Protein AF-A0A965UMH0-F1 (afdb_monomer_lite)

pLDDT: mean 87.9, std 13.78, range [29.81, 97.94]

Structure (mmCIF, N/CA/C/O backbone):
data_AF-A0A965UMH0-F1
#
_entry.id   AF-A0A965UMH0-F1
#
loop_
_atom_site.group_PDB
_atom_site.id
_atom_site.type_symbol
_atom_site.label_atom_id
_atom_site.label_alt_id
_atom_site.label_comp_id
_atom_site.label_asym_id
_atom_site.label_entity_id
_atom_site.label_seq_id
_atom_site.pdbx_PDB_ins_code
_atom_site.Cartn_x
_atom_site.Cartn_y
_atom_site.Cartn_z
_atom_site.occupancy
_atom_site.B_iso_or_equiv
_atom_site.auth_seq_id
_atom_site.auth_comp_id
_atom_site.auth_asym_id
_atom_site.auth_atom_id
_atom_site.pdbx_PDB_model_num
ATOM 1 N N . MET A 1 1 ? -8.402 -22.843 -5.739 1.00 32.34 1 MET A N 1
ATOM 2 C CA . MET A 1 1 ? -8.814 -22.149 -4.501 1.00 32.34 1 MET A CA 1
ATOM 3 C C . MET A 1 1 ? -7.713 -21.173 -4.119 1.00 32.34 1 MET A C 1
ATOM 5 O O . MET A 1 1 ? -6.610 -21.604 -3.812 1.00 32.34 1 MET A O 1
ATOM 9 N N . SER A 1 2 ? -7.965 -19.873 -4.250 1.00 30.41 2 SER A N 1
ATOM 10 C CA . SER A 1 2 ? -6.988 -18.818 -3.958 1.00 30.41 2 SER A CA 1
ATOM 11 C C . SER A 1 2 ? -7.311 -18.266 -2.577 1.00 30.41 2 SER A C 1
ATOM 13 O O . SER A 1 2 ? -8.358 -17.650 -2.406 1.00 30.41 2 SER A O 1
ATOM 15 N N . ALA A 1 3 ? -6.454 -18.511 -1.590 1.00 29.81 3 ALA A N 1
ATOM 16 C CA . ALA A 1 3 ? -6.632 -17.945 -0.261 1.00 29.81 3 ALA A CA 1
ATOM 17 C C . ALA A 1 3 ? -6.317 -16.440 -0.304 1.00 29.81 3 ALA A C 1
ATOM 19 O O . ALA A 1 3 ? -5.162 -16.022 -0.216 1.00 29.81 3 ALA A O 1
ATOM 20 N N . THR A 1 4 ? -7.351 -15.622 -0.484 1.00 32.69 4 THR A N 1
ATOM 21 C CA . THR A 1 4 ? -7.333 -14.220 -0.068 1.00 32.69 4 THR A CA 1
ATOM 22 C C . THR A 1 4 ? -7.334 -14.245 1.452 1.00 32.69 4 THR A C 1
ATOM 24 O O . THR A 1 4 ? -8.313 -14.667 2.057 1.00 32.69 4 THR A O 1
ATOM 27 N N . ALA A 1 5 ? -6.231 -13.862 2.087 1.00 33.00 5 ALA A N 1
ATOM 28 C CA . ALA A 1 5 ? -6.188 -13.788 3.540 1.00 33.00 5 ALA A CA 1
ATOM 29 C C . ALA A 1 5 ? -6.825 -12.466 3.994 1.00 33.00 5 ALA A C 1
ATOM 31 O O . ALA A 1 5 ? -6.152 -11.503 4.371 1.00 33.00 5 ALA A O 1
ATOM 32 N N . THR A 1 6 ? -8.145 -12.398 3.853 1.00 39.41 6 THR A N 1
ATOM 33 C CA . THR A 1 6 ? -8.970 -11.354 4.445 1.00 39.41 6 THR A CA 1
ATOM 34 C C . THR A 1 6 ? -9.103 -11.705 5.922 1.00 39.41 6 THR A C 1
ATOM 36 O O . THR A 1 6 ? -9.657 -12.746 6.258 1.00 39.41 6 THR A O 1
ATOM 39 N N . ILE A 1 7 ? -8.577 -10.870 6.819 1.00 40.31 7 ILE A N 1
ATOM 40 C CA . ILE A 1 7 ? -8.968 -10.946 8.230 1.00 40.31 7 ILE A CA 1
ATOM 41 C C . ILE A 1 7 ? -10.384 -10.365 8.281 1.00 40.31 7 ILE A C 1
ATOM 43 O O . ILE A 1 7 ? -10.569 -9.157 8.427 1.00 40.31 7 ILE A O 1
ATOM 47 N N . GLU A 1 8 ? -11.389 -11.204 8.039 1.00 41.09 8 GLU A N 1
ATOM 48 C CA . GLU A 1 8 ? -12.792 -10.862 8.262 1.00 41.09 8 GLU A CA 1
ATOM 49 C C . GLU A 1 8 ? -13.103 -11.031 9.748 1.00 41.09 8 GLU A C 1
ATOM 51 O O . GLU A 1 8 ? -13.778 -11.964 10.167 1.00 41.09 8 GLU A O 1
ATOM 56 N N . ILE A 1 9 ? -12.619 -10.102 10.574 1.00 51.19 9 ILE A N 1
ATOM 57 C CA . ILE A 1 9 ? -13.303 -9.854 11.842 1.00 51.19 9 ILE A CA 1
ATOM 58 C C . ILE A 1 9 ? -14.624 -9.190 11.443 1.00 51.19 9 ILE A C 1
ATOM 60 O O . ILE A 1 9 ? -14.649 -8.056 10.954 1.00 51.19 9 ILE A O 1
ATOM 64 N N . VAL A 1 10 ? -15.724 -9.933 11.544 1.00 55.47 10 VAL A N 1
ATOM 65 C CA . VAL A 1 10 ? -17.059 -9.421 11.218 1.00 55.47 10 VAL A CA 1
ATOM 66 C C . VAL A 1 10 ? -17.262 -8.105 11.972 1.00 55.47 10 VAL A C 1
ATOM 68 O O . VAL A 1 10 ? -17.126 -8.048 13.191 1.00 55.47 10 VAL A O 1
ATOM 71 N N . GLY A 1 11 ? -17.522 -7.028 11.229 1.00 71.94 11 GLY A N 1
ATOM 72 C CA . GLY A 1 11 ? -17.791 -5.716 11.808 1.00 71.94 11 GLY A CA 1
ATOM 73 C C . GLY A 1 11 ? -16.611 -4.746 11.929 1.00 71.94 11 GLY A C 1
ATOM 74 O O . GLY A 1 11 ? -16.868 -3.638 12.372 1.00 71.94 11 GLY A O 1
ATOM 75 N N . VAL A 1 12 ? -15.368 -5.026 11.482 1.00 82.38 12 VAL A N 1
ATOM 76 C CA . VAL A 1 12 ? -14.266 -4.017 11.582 1.00 82.38 12 VAL A CA 1
ATOM 77 C C . VAL A 1 12 ? -14.653 -2.666 10.967 1.00 82.38 12 VAL A C 1
ATOM 79 O O . VAL A 1 12 ? -14.368 -1.609 11.529 1.00 82.38 12 VAL A O 1
ATOM 82 N N . LYS A 1 13 ? -15.328 -2.684 9.810 1.00 84.94 13 LYS A N 1
ATOM 83 C CA . LYS A 1 13 ? -15.823 -1.459 9.159 1.00 84.94 13 LYS A CA 1
ATOM 84 C C . LYS A 1 13 ? -16.798 -0.709 10.064 1.00 84.94 13 LYS A C 1
ATOM 86 O O . LYS A 1 13 ? -16.675 0.505 10.217 1.00 84.94 13 LYS A O 1
ATOM 91 N N . ASP A 1 14 ? -17.743 -1.437 10.649 1.00 84.44 14 ASP A N 1
ATOM 92 C CA . ASP A 1 14 ? -18.780 -0.886 11.514 1.00 84.44 14 ASP A CA 1
ATOM 93 C C . ASP A 1 14 ? -18.181 -0.369 12.817 1.00 84.44 14 ASP A C 1
ATOM 95 O O . ASP A 1 14 ? -18.502 0.744 13.216 1.00 84.44 14 ASP A O 1
ATOM 99 N N . THR A 1 15 ? -17.222 -1.087 13.402 1.00 85.75 15 THR A N 1
ATOM 100 C CA . THR A 1 15 ? -16.431 -0.651 14.554 1.00 85.75 15 THR A CA 1
ATOM 101 C C . THR A 1 15 ? -15.723 0.670 14.261 1.00 85.75 15 THR A C 1
ATOM 103 O O . THR A 1 15 ? -15.911 1.634 14.995 1.00 85.75 15 THR A O 1
ATOM 106 N N . ILE A 1 16 ? -14.975 0.782 13.157 1.00 87.06 16 ILE A N 1
ATOM 107 C CA . ILE A 1 16 ? -14.259 2.024 12.803 1.00 87.06 16 ILE A CA 1
ATOM 108 C C . ILE A 1 16 ? -15.230 3.185 12.538 1.00 87.06 16 ILE A C 1
ATOM 110 O O . ILE A 1 16 ? -14.925 4.343 12.845 1.00 87.06 16 ILE A O 1
ATOM 114 N N . ASN A 1 17 ? -16.388 2.903 11.939 1.00 86.88 17 ASN A N 1
ATOM 115 C CA . ASN A 1 17 ? -17.420 3.910 11.706 1.00 86.88 17 ASN A CA 1
ATOM 116 C C . ASN A 1 17 ? -18.122 4.319 13.013 1.00 86.88 17 ASN A C 1
ATOM 118 O O . ASN A 1 17 ? -18.441 5.496 13.173 1.00 86.88 17 ASN A O 1
ATOM 122 N N . ALA A 1 18 ? -18.326 3.389 13.948 1.00 85.88 18 ALA A N 1
ATOM 123 C CA . ALA A 1 18 ? -18.879 3.649 15.272 1.00 85.88 18 ALA A CA 1
ATOM 124 C C . ALA A 1 18 ? -17.925 4.493 16.123 1.00 85.88 18 ALA A C 1
ATOM 126 O O . ALA A 1 18 ? -18.381 5.458 16.728 1.00 85.88 18 ALA A O 1
ATOM 127 N N . LEU A 1 19 ? -16.609 4.239 16.070 1.00 87.94 19 LEU A N 1
ATOM 128 C CA . LEU A 1 19 ? -15.609 5.092 16.729 1.00 87.94 19 LEU A CA 1
ATOM 129 C C . LEU A 1 19 ? -15.786 6.557 16.346 1.00 87.94 19 LEU A C 1
ATOM 131 O O . LEU A 1 19 ? -15.839 7.410 17.216 1.00 87.94 19 LEU A O 1
ATOM 135 N N . LYS A 1 20 ? -15.952 6.848 15.050 1.00 88.81 20 LYS A N 1
ATOM 136 C CA . LYS A 1 20 ? -16.155 8.224 14.578 1.00 88.81 20 LYS A CA 1
ATOM 137 C C . LYS A 1 20 ? -17.427 8.867 15.142 1.00 88.81 20 LYS A C 1
ATOM 139 O O . LYS A 1 20 ? -17.457 10.085 15.282 1.00 88.81 20 LYS A O 1
ATOM 144 N N . LYS A 1 21 ? -18.476 8.076 15.395 1.00 88.44 21 LYS A N 1
ATOM 145 C CA . LYS A 1 21 ? -19.732 8.561 15.989 1.00 88.44 21 LYS A CA 1
ATOM 146 C C . LYS A 1 21 ? -19.589 8.842 17.485 1.00 88.44 21 LYS A C 1
ATOM 148 O O . LYS A 1 21 ? -20.251 9.751 17.963 1.00 88.44 21 LYS A O 1
ATOM 153 N N . ILE A 1 22 ? -18.758 8.067 18.183 1.00 89.38 22 ILE A N 1
ATOM 154 C CA . ILE A 1 22 ? -18.444 8.266 19.603 1.00 89.38 22 ILE A CA 1
ATOM 155 C C . ILE A 1 22 ? -17.530 9.487 19.750 1.00 89.38 22 ILE A C 1
ATOM 157 O O . ILE A 1 22 ? -17.913 10.479 20.357 1.00 89.38 22 ILE A O 1
ATOM 161 N N . ASP A 1 23 ? -16.341 9.426 19.146 1.00 88.94 23 ASP A N 1
ATOM 162 C CA . ASP A 1 23 ? -15.364 10.510 19.118 1.00 88.94 23 ASP A CA 1
ATOM 163 C C . ASP A 1 23 ? -14.465 10.388 17.863 1.00 88.94 23 ASP A C 1
ATOM 165 O O . ASP A 1 23 ? -13.765 9.382 17.675 1.00 88.94 23 ASP A O 1
ATOM 169 N N . PRO A 1 24 ? -14.422 11.411 16.986 1.00 91.94 24 PRO A N 1
ATOM 170 C CA . PRO A 1 24 ? -13.511 11.453 15.843 1.00 91.94 24 PRO A CA 1
ATOM 171 C C . PRO A 1 24 ? -12.034 11.220 16.187 1.00 91.94 24 PRO A C 1
ATOM 173 O O . PRO A 1 24 ? -11.288 10.744 15.322 1.00 91.94 24 PRO A O 1
ATOM 176 N N . GLN A 1 25 ? -11.596 11.547 17.404 1.00 92.75 25 GLN A N 1
ATOM 177 C CA . GLN A 1 25 ? -10.228 11.317 17.853 1.00 92.75 25 GLN A CA 1
ATOM 178 C C . GLN A 1 25 ? -9.919 9.822 17.985 1.00 92.75 25 GLN A C 1
ATOM 180 O O . GLN A 1 25 ? -8.893 9.382 17.471 1.00 92.75 25 GLN A O 1
ATOM 185 N N . LEU A 1 26 ? -10.849 9.009 18.497 1.00 90.62 26 LEU A N 1
ATOM 186 C CA . LEU A 1 26 ? -10.673 7.552 18.588 1.00 90.62 26 LEU A CA 1
ATOM 187 C C . LEU A 1 26 ? -10.445 6.908 17.215 1.00 90.62 26 LEU A C 1
ATOM 189 O O . LEU A 1 26 ? -9.640 5.989 17.062 1.00 90.62 26 LEU A O 1
ATOM 193 N N . GLN A 1 27 ? -11.114 7.415 16.174 1.00 91.25 27 GLN A N 1
ATOM 194 C CA . GLN A 1 27 ? -10.865 6.951 14.809 1.00 91.25 27 GLN A CA 1
ATOM 195 C C . GLN A 1 27 ? -9.461 7.339 14.311 1.00 91.25 27 GLN A C 1
ATOM 197 O O . GLN A 1 27 ? -8.844 6.573 13.563 1.00 91.25 27 GLN A O 1
ATOM 202 N N . LYS A 1 28 ? -8.954 8.524 14.669 1.00 92.12 28 LYS A N 1
ATOM 203 C CA . LYS A 1 28 ? -7.587 8.935 14.313 1.00 92.12 28 LYS A CA 1
ATOM 204 C C . LYS A 1 28 ? -6.557 8.074 15.036 1.00 92.12 28 LYS A C 1
ATOM 206 O O . LYS A 1 28 ? -5.622 7.611 14.384 1.00 92.12 28 LYS A O 1
ATOM 211 N N . ASP A 1 29 ? -6.773 7.803 16.317 1.00 93.25 29 ASP A N 1
ATOM 212 C CA . ASP A 1 29 ? -5.883 6.979 17.133 1.00 93.25 29 ASP A CA 1
ATOM 213 C C . ASP A 1 29 ? -5.834 5.546 16.601 1.00 93.25 29 ASP A C 1
ATOM 215 O O . ASP A 1 29 ? -4.747 5.015 16.376 1.00 93.25 29 ASP A O 1
ATOM 219 N N . PHE A 1 30 ? -6.987 4.971 16.239 1.00 92.88 30 PHE A N 1
ATOM 220 C CA . PHE A 1 30 ? -7.052 3.680 15.548 1.00 92.88 30 PHE A CA 1
ATOM 221 C C . PHE A 1 30 ? -6.201 3.667 14.269 1.00 92.88 30 PHE A C 1
ATOM 223 O O . PHE A 1 30 ? -5.428 2.742 14.025 1.00 92.88 30 PHE A O 1
ATOM 230 N N . ARG A 1 31 ? -6.306 4.708 13.429 1.00 93.31 31 ARG A N 1
ATOM 231 C CA . ARG A 1 31 ? -5.522 4.806 12.183 1.00 93.31 31 ARG A CA 1
ATOM 232 C C . ARG A 1 31 ? -4.023 4.927 12.457 1.00 93.31 31 ARG A C 1
ATOM 234 O O . ARG A 1 31 ? -3.227 4.352 11.709 1.00 93.31 31 ARG A O 1
ATOM 241 N N . ALA A 1 32 ? -3.640 5.671 13.491 1.00 94.75 32 ALA A N 1
ATOM 242 C CA . ALA A 1 32 ? -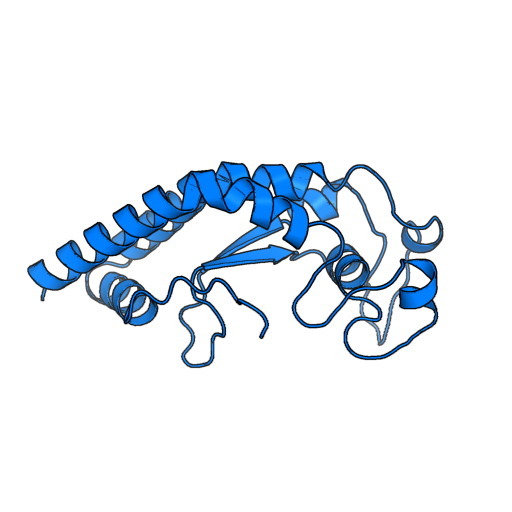2.249 5.834 13.895 1.00 94.75 32 ALA A CA 1
ATOM 243 C C . ALA A 1 32 ? -1.666 4.512 14.414 1.00 94.75 32 ALA A C 1
ATOM 245 O O . ALA A 1 32 ? -0.618 4.083 13.928 1.00 94.75 32 ALA A O 1
ATOM 246 N N . GLN A 1 33 ? -2.382 3.820 15.302 1.00 94.94 33 GLN A N 1
ATOM 247 C CA . GLN A 1 33 ? -1.993 2.508 15.825 1.00 94.94 33 GLN A CA 1
ATOM 248 C C . GLN A 1 33 ? -1.889 1.464 14.710 1.00 94.94 33 GLN A C 1
ATOM 250 O O . GLN A 1 33 ? -0.861 0.801 14.586 1.00 94.94 33 GLN A O 1
ATOM 255 N N . ALA A 1 34 ? -2.880 1.392 13.817 1.00 94.56 34 ALA A N 1
ATOM 256 C CA . ALA A 1 34 ? -2.836 0.493 12.666 1.00 94.56 34 ALA A CA 1
ATOM 257 C C . ALA A 1 34 ? -1.616 0.771 11.770 1.00 94.56 34 ALA A C 1
ATOM 259 O O . ALA A 1 34 ? -0.981 -0.154 11.266 1.00 94.56 34 ALA A O 1
ATOM 260 N N . THR A 1 35 ? -1.252 2.045 11.588 1.00 94.31 35 THR A N 1
ATOM 261 C CA . THR A 1 35 ? -0.057 2.437 10.822 1.00 94.31 35 THR A CA 1
ATOM 262 C C . THR A 1 35 ? 1.227 2.021 11.535 1.00 94.31 35 THR A C 1
ATOM 264 O O . THR A 1 35 ? 2.133 1.493 10.887 1.00 94.31 35 THR A O 1
ATOM 267 N N . ALA A 1 36 ? 1.306 2.204 12.853 1.00 95.25 36 ALA A N 1
ATOM 268 C CA . ALA A 1 36 ? 2.449 1.777 13.654 1.00 95.25 36 ALA A CA 1
ATOM 269 C C . ALA A 1 36 ? 2.644 0.254 13.570 1.00 95.25 36 ALA A C 1
ATOM 271 O O . ALA A 1 36 ? 3.725 -0.202 13.201 1.00 95.25 36 ALA A O 1
ATOM 272 N N . ILE A 1 37 ? 1.577 -0.525 13.772 1.00 95.38 37 ILE A N 1
ATOM 273 C CA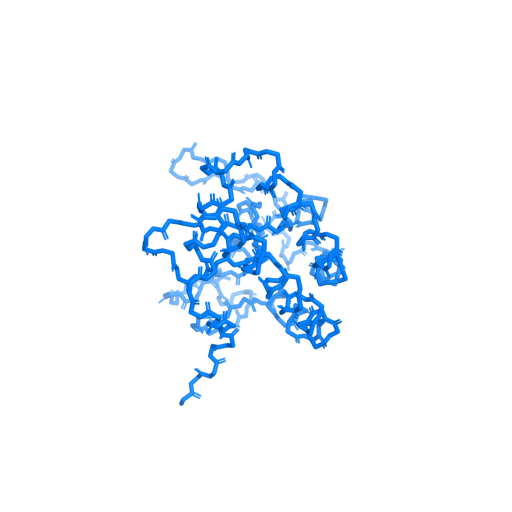 . ILE A 1 37 ? 1.603 -1.992 13.668 1.00 95.38 37 ILE A CA 1
ATOM 274 C C . ILE A 1 37 ? 1.984 -2.438 12.251 1.00 95.38 37 ILE A C 1
ATOM 276 O O . ILE A 1 37 ? 2.774 -3.361 12.082 1.00 95.38 37 ILE A O 1
ATOM 280 N N . ALA A 1 38 ? 1.471 -1.773 11.212 1.00 94.81 38 ALA A N 1
ATOM 281 C CA . ALA A 1 38 ? 1.765 -2.116 9.820 1.00 94.81 38 ALA A CA 1
ATOM 282 C C . ALA A 1 38 ? 3.147 -1.639 9.337 1.00 94.81 38 ALA A C 1
ATOM 284 O O . ALA A 1 38 ? 3.555 -1.995 8.228 1.00 94.81 38 ALA A O 1
ATOM 285 N N . THR A 1 39 ? 3.881 -0.851 10.130 1.00 94.94 39 THR A N 1
ATOM 286 C CA . THR A 1 39 ? 5.163 -0.248 9.729 1.00 94.94 39 THR A CA 1
ATOM 287 C C . THR A 1 39 ? 6.185 -1.271 9.216 1.00 94.94 39 THR A C 1
ATOM 289 O O . THR A 1 39 ? 6.763 -1.011 8.158 1.00 94.94 39 THR A O 1
ATOM 292 N N . PRO A 1 40 ? 6.377 -2.454 9.838 1.00 95.12 40 PRO A N 1
ATOM 293 C CA . PRO A 1 40 ? 7.285 -3.471 9.308 1.00 95.12 40 PRO A CA 1
ATOM 294 C C . PRO A 1 40 ? 6.918 -3.922 7.887 1.00 95.12 40 PRO A C 1
ATOM 296 O O . PRO A 1 40 ? 7.787 -4.025 7.024 1.00 95.12 40 PRO A O 1
ATOM 299 N N . ALA A 1 41 ? 5.627 -4.123 7.605 1.00 95.44 41 ALA A N 1
ATOM 300 C CA . ALA A 1 41 ? 5.162 -4.514 6.275 1.00 95.44 41 ALA A CA 1
ATOM 301 C C . ALA A 1 41 ? 5.246 -3.364 5.260 1.00 95.44 41 ALA A C 1
ATOM 303 O O . ALA A 1 41 ? 5.586 -3.596 4.100 1.00 95.44 41 ALA A O 1
ATOM 304 N N . ILE A 1 42 ? 4.985 -2.124 5.688 1.00 95.81 42 ILE A N 1
ATOM 305 C CA . ILE A 1 42 ? 5.170 -0.924 4.860 1.00 95.81 42 ILE A CA 1
ATOM 306 C C . ILE A 1 42 ? 6.643 -0.768 4.475 1.00 95.81 42 ILE A C 1
ATOM 308 O O . ILE A 1 42 ? 6.936 -0.478 3.319 1.00 95.81 42 ILE A O 1
ATOM 312 N N . ASN A 1 43 ? 7.567 -0.963 5.413 1.00 96.12 43 ASN A N 1
ATOM 313 C CA . ASN A 1 43 ? 8.998 -0.848 5.144 1.00 96.12 43 ASN A CA 1
ATOM 314 C C . ASN A 1 43 ? 9.476 -1.970 4.219 1.00 96.12 43 ASN A C 1
ATOM 316 O O . ASN A 1 43 ? 10.051 -1.668 3.180 1.00 96.12 43 ASN A O 1
ATOM 320 N N . ALA A 1 44 ? 9.094 -3.224 4.479 1.00 95.81 44 ALA A N 1
ATOM 321 C CA . ALA A 1 44 ? 9.393 -4.338 3.576 1.00 95.81 44 ALA A CA 1
ATOM 322 C C . ALA A 1 44 ? 8.900 -4.078 2.138 1.00 95.81 44 ALA A C 1
ATOM 324 O O . ALA A 1 44 ? 9.601 -4.354 1.165 1.00 95.81 44 ALA A O 1
ATOM 325 N N . ALA A 1 45 ? 7.707 -3.497 1.992 1.00 95.81 45 ALA A N 1
ATOM 326 C CA . 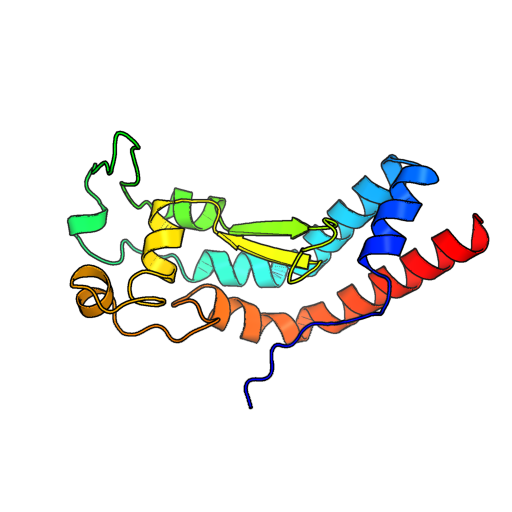ALA A 1 45 ? 7.160 -3.074 0.706 1.00 95.81 45 ALA A CA 1
ATOM 327 C C . ALA A 1 45 ? 7.917 -1.906 0.054 1.00 95.81 45 ALA A C 1
ATOM 329 O O . ALA A 1 45 ? 7.948 -1.806 -1.169 1.00 95.81 45 ALA A O 1
ATOM 330 N N . LYS A 1 46 ? 8.510 -0.999 0.832 1.00 97.19 46 LYS A N 1
ATOM 331 C CA . LYS A 1 46 ? 9.353 0.082 0.300 1.00 97.19 46 LYS A CA 1
ATOM 332 C C . LYS A 1 46 ? 10.710 -0.442 -0.150 1.00 97.19 46 LYS A C 1
ATOM 334 O O . LYS A 1 46 ? 11.227 0.006 -1.171 1.00 97.19 46 LYS A O 1
ATOM 339 N N . ASP A 1 47 ? 11.276 -1.377 0.596 1.00 96.88 47 ASP A N 1
ATOM 340 C CA . ASP A 1 47 ? 12.648 -1.841 0.397 1.00 96.88 47 ASP A CA 1
ATOM 341 C C . ASP A 1 47 ? 12.822 -2.639 -0.898 1.00 96.88 47 ASP A C 1
ATOM 343 O O . ASP A 1 47 ? 13.899 -2.617 -1.490 1.00 96.88 47 ASP A O 1
ATOM 347 N N . VAL A 1 48 ? 11.747 -3.246 -1.413 1.00 96.38 48 VAL A N 1
ATOM 348 C CA . VAL A 1 48 ? 11.767 -3.914 -2.726 1.00 96.38 48 VAL A CA 1
ATOM 349 C C . VAL A 1 48 ? 11.899 -2.954 -3.911 1.00 96.38 48 VAL A C 1
ATOM 351 O O . VAL A 1 48 ? 12.258 -3.387 -5.004 1.00 96.38 48 VAL A O 1
ATOM 354 N N . TYR A 1 49 ? 11.642 -1.656 -3.730 1.00 96.75 49 TYR A N 1
ATOM 355 C CA . TYR A 1 49 ? 11.865 -0.661 -4.776 1.00 96.75 49 TYR A CA 1
ATOM 356 C C . TYR A 1 49 ? 13.281 -0.101 -4.666 1.00 96.75 49 TYR A C 1
ATOM 358 O O . TYR A 1 49 ? 13.530 0.851 -3.929 1.00 96.75 49 TYR A O 1
ATOM 366 N N . ASN A 1 50 ? 14.218 -0.677 -5.411 1.00 96.31 50 ASN A N 1
ATOM 367 C CA . ASN A 1 50 ? 15.629 -0.278 -5.399 1.00 96.31 50 ASN A CA 1
ATOM 368 C C . ASN A 1 50 ? 16.112 0.333 -6.724 1.00 96.31 50 ASN A C 1
ATOM 370 O O . ASN A 1 50 ? 17.094 1.067 -6.726 1.00 96.31 50 ASN A O 1
ATOM 374 N N . GLN A 1 51 ? 15.410 0.085 -7.830 1.00 94.88 51 GLN A N 1
ATOM 375 C CA . GLN A 1 51 ? 15.806 0.544 -9.159 1.00 94.88 51 GLN A CA 1
ATOM 376 C C . GLN A 1 51 ? 14.603 0.831 -10.060 1.00 94.88 51 GLN A C 1
ATOM 378 O O . GLN A 1 51 ? 13.463 0.482 -9.746 1.00 94.88 51 GLN A O 1
ATOM 383 N N . VAL A 1 52 ? 14.866 1.473 -11.198 1.00 95.00 52 VAL A N 1
ATOM 384 C CA . VAL A 1 52 ? 13.871 1.644 -12.261 1.00 95.00 52 VAL A CA 1
ATOM 385 C C . VAL A 1 52 ? 13.712 0.305 -13.007 1.00 95.00 52 VAL A C 1
ATOM 387 O O . VAL A 1 52 ? 14.721 -0.225 -13.464 1.00 95.00 52 VAL A O 1
ATOM 390 N N . PRO A 1 53 ? 12.490 -0.249 -13.162 1.00 93.50 53 PRO A N 1
ATOM 391 C CA . PRO A 1 53 ? 12.310 -1.596 -13.719 1.00 93.50 53 PRO A CA 1
ATOM 392 C C . PRO A 1 53 ? 12.705 -1.747 -15.193 1.00 93.50 53 PRO A C 1
ATOM 394 O O . PRO A 1 53 ? 13.259 -2.768 -15.580 1.00 93.50 53 PRO A O 1
ATOM 397 N N . LEU A 1 54 ? 12.405 -0.742 -16.018 1.00 94.00 54 LEU A N 1
ATOM 398 C CA . LEU A 1 54 ? 12.783 -0.677 -17.432 1.00 94.00 54 LEU A CA 1
ATOM 399 C C . LEU A 1 54 ? 13.314 0.722 -17.728 1.00 94.00 54 LEU A C 1
ATOM 401 O O . LEU A 1 54 ? 12.724 1.701 -17.267 1.00 94.00 54 LEU A O 1
ATOM 405 N N . SER A 1 55 ? 14.356 0.837 -18.552 1.00 93.19 55 SER A N 1
ATOM 406 C CA . SER A 1 55 ? 14.947 2.133 -18.932 1.00 93.19 55 SER A CA 1
ATOM 407 C C . SER A 1 55 ? 13.898 3.124 -19.458 1.00 93.19 55 SER A C 1
ATOM 409 O O . SER A 1 55 ? 13.871 4.281 -19.045 1.00 93.19 55 SER A O 1
ATOM 411 N N . GLY A 1 56 ? 12.946 2.646 -20.268 1.00 92.75 56 GLY A N 1
ATOM 412 C CA . GLY A 1 56 ? 11.832 3.438 -20.802 1.00 92.75 56 GLY A CA 1
ATOM 413 C C . GLY A 1 56 ? 10.927 4.087 -19.739 1.00 92.75 56 GLY A C 1
ATOM 414 O O . GLY A 1 56 ? 10.309 5.119 -19.992 1.00 92.75 56 GLY A O 1
ATOM 415 N N . MET A 1 57 ? 10.859 3.526 -18.529 1.00 94.94 57 MET A N 1
ATOM 416 C CA . MET A 1 57 ? 10.031 4.049 -17.435 1.00 94.94 57 MET A CA 1
ATOM 417 C C . MET A 1 57 ? 10.667 5.252 -16.731 1.00 94.94 57 MET A C 1
ATOM 419 O O . MET A 1 57 ? 9.974 5.950 -15.993 1.00 94.94 57 MET A O 1
ATOM 423 N N . ALA A 1 58 ? 11.950 5.534 -16.962 1.00 94.94 58 ALA A N 1
ATOM 424 C CA . ALA A 1 58 ? 12.602 6.735 -16.444 1.00 94.94 58 ALA A CA 1
ATOM 425 C C . ALA A 1 58 ? 12.166 8.014 -17.185 1.00 94.94 58 ALA A C 1
ATOM 427 O O . ALA A 1 58 ? 12.382 9.118 -16.686 1.00 94.94 58 ALA A O 1
ATOM 428 N N . TYR A 1 59 ? 11.542 7.885 -18.360 1.00 94.81 59 TYR A N 1
ATOM 429 C CA . TYR A 1 59 ? 11.159 9.021 -19.193 1.00 94.81 59 TYR A CA 1
ATOM 430 C C . TYR A 1 59 ? 9.747 9.524 -18.896 1.00 94.81 59 TYR A C 1
ATOM 432 O O . TYR A 1 59 ? 8.862 8.801 -18.434 1.00 94.81 59 TYR A O 1
ATOM 440 N N . LYS A 1 60 ? 9.528 10.807 -19.191 1.00 94.25 60 LYS A N 1
ATOM 441 C CA . LYS A 1 60 ? 8.224 11.457 -19.080 1.00 94.25 60 LYS A CA 1
ATOM 442 C C . LYS A 1 60 ? 7.326 10.979 -20.214 1.00 94.25 60 LYS A C 1
ATOM 444 O O . LYS A 1 60 ? 7.523 11.370 -21.357 1.00 94.25 60 LYS A O 1
ATOM 449 N N . TRP A 1 61 ? 6.298 10.211 -19.881 1.00 89.12 61 TRP A N 1
ATOM 450 C CA . TRP A 1 61 ? 5.207 9.941 -20.807 1.00 89.12 61 TRP A CA 1
ATOM 451 C C . TRP A 1 61 ? 3.847 10.124 -20.142 1.00 89.12 61 TRP A C 1
ATOM 453 O O . TRP A 1 61 ? 3.650 9.888 -18.941 1.00 89.12 61 TRP A O 1
ATOM 463 N N . SER A 1 62 ? 2.913 10.599 -20.955 1.00 91.25 62 SER A N 1
ATOM 464 C CA . SER A 1 62 ? 1.530 10.847 -20.594 1.00 91.25 62 SER A CA 1
ATOM 465 C C . SER A 1 62 ? 0.623 9.868 -21.332 1.00 91.25 62 SER A C 1
ATOM 467 O O . SER A 1 62 ? 0.981 9.285 -22.354 1.00 91.25 62 SER A O 1
ATOM 469 N N . SER A 1 63 ? -0.567 9.648 -20.793 1.00 86.62 63 SER A N 1
ATOM 470 C CA . SER A 1 63 ? -1.619 8.907 -21.479 1.00 86.62 63 SER A CA 1
ATOM 471 C C . SER A 1 63 ? -2.937 9.611 -21.232 1.00 86.62 63 SER A C 1
ATOM 473 O O . SER A 1 63 ? -3.246 9.959 -20.090 1.00 86.62 63 SER A O 1
ATOM 475 N N . ARG A 1 64 ? -3.704 9.839 -22.305 1.00 88.69 64 ARG A N 1
ATOM 476 C CA . ARG A 1 64 ? -5.004 10.531 -22.255 1.00 88.69 64 ARG A CA 1
ATOM 477 C C . ARG A 1 64 ? -4.924 11.868 -21.496 1.00 88.69 64 ARG A C 1
ATOM 479 O O . ARG A 1 64 ? -5.734 12.136 -20.618 1.00 88.69 64 ARG A O 1
ATOM 486 N N . GLY A 1 65 ? -3.879 12.656 -21.766 1.00 88.62 65 GLY A N 1
ATOM 487 C CA . GLY A 1 65 ? -3.647 13.961 -21.130 1.00 88.62 65 GLY A CA 1
ATOM 488 C C . GLY A 1 65 ? -3.135 13.920 -19.683 1.00 88.62 65 GLY A C 1
ATOM 489 O O . GLY A 1 65 ? -2.768 14.959 -19.144 1.00 88.62 65 GLY A O 1
ATOM 490 N N . ARG A 1 66 ? -3.045 12.744 -19.043 1.00 90.38 66 ARG A N 1
ATOM 491 C CA . ARG A 1 66 ? -2.500 12.604 -17.686 1.00 90.38 66 ARG A CA 1
ATOM 492 C C . ARG A 1 66 ? -1.036 12.193 -17.730 1.00 90.38 66 ARG A C 1
ATOM 494 O O . ARG A 1 66 ? -0.696 11.176 -18.334 1.00 90.38 66 ARG A O 1
ATOM 501 N N . GLN A 1 67 ? -0.178 12.933 -17.034 1.00 91.62 67 GLN A N 1
ATOM 502 C CA . GLN A 1 67 ? 1.203 12.516 -16.806 1.00 91.62 67 GLN A CA 1
ATOM 503 C C . GLN A 1 67 ? 1.221 11.289 -15.881 1.00 91.62 67 GLN A C 1
ATOM 505 O O . GLN A 1 67 ? 0.746 11.363 -14.747 1.00 91.62 67 GLN A O 1
ATOM 510 N N . LEU A 1 68 ? 1.732 10.156 -16.370 1.00 92.56 68 LEU A N 1
ATOM 511 C CA . LEU A 1 68 ? 1.771 8.895 -15.613 1.00 92.56 68 LEU A CA 1
ATOM 512 C C . LEU A 1 68 ? 3.169 8.568 -15.095 1.00 92.56 68 LEU A C 1
ATOM 514 O O . LEU A 1 68 ? 3.299 8.028 -14.005 1.00 92.56 68 LEU A O 1
ATOM 518 N N . PHE A 1 69 ? 4.189 8.911 -15.877 1.00 94.75 69 PHE A N 1
ATOM 519 C CA . PHE A 1 69 ? 5.606 8.649 -15.627 1.00 94.75 69 PHE A CA 1
ATOM 520 C C . PHE A 1 69 ? 6.364 9.982 -15.525 1.00 94.75 69 PHE A C 1
ATOM 522 O O . PHE A 1 69 ? 5.800 11.016 -15.876 1.00 94.75 69 PHE A O 1
ATOM 529 N N . PRO A 1 70 ? 7.603 10.059 -15.024 1.00 95.62 70 PRO A N 1
ATOM 530 C CA . PRO A 1 70 ? 8.580 8.994 -14.830 1.00 95.62 70 PRO A CA 1
ATOM 531 C C . PRO A 1 70 ? 8.324 8.157 -13.580 1.00 95.62 70 PRO A C 1
ATOM 533 O O . PRO A 1 70 ? 7.779 8.641 -12.587 1.00 95.62 70 PRO A O 1
ATOM 536 N N . PHE A 1 71 ? 8.794 6.915 -13.619 1.00 96.31 71 PHE A N 1
ATOM 537 C CA . PHE A 1 71 ? 9.010 6.111 -12.429 1.00 96.31 71 PHE A CA 1
ATOM 538 C C . PHE A 1 71 ? 10.266 6.622 -11.722 1.00 96.31 71 PHE A C 1
ATOM 540 O O . PHE A 1 71 ? 11.331 6.714 -12.332 1.00 96.31 71 PHE A O 1
ATOM 547 N N . THR A 1 72 ? 10.171 6.901 -10.424 1.00 96.88 72 THR A N 1
ATOM 548 C CA . THR A 1 72 ? 11.351 7.143 -9.586 1.00 96.88 72 THR A CA 1
ATOM 549 C C . THR A 1 72 ? 11.284 6.277 -8.340 1.00 96.88 72 THR A C 1
ATOM 551 O O . THR A 1 72 ? 10.213 6.085 -7.765 1.00 96.88 72 THR A O 1
ATOM 554 N N . VAL A 1 73 ? 12.436 5.780 -7.886 1.00 97.19 73 VAL A N 1
ATOM 555 C CA . VAL A 1 73 ? 12.520 4.956 -6.668 1.00 97.19 73 VAL A CA 1
ATOM 556 C C . VAL A 1 73 ? 11.967 5.711 -5.454 1.00 97.19 73 VAL A C 1
ATOM 558 O O . VAL A 1 73 ? 11.215 5.153 -4.661 1.00 97.19 73 VAL A O 1
ATOM 561 N N . ALA A 1 74 ? 12.256 7.010 -5.343 1.00 97.62 74 ALA A N 1
ATOM 562 C CA . ALA A 1 74 ? 11.744 7.848 -4.261 1.00 97.62 74 ALA A CA 1
ATOM 563 C C . ALA A 1 74 ? 10.205 7.928 -4.247 1.00 97.62 74 ALA A C 1
ATOM 565 O O . ALA A 1 74 ? 9.588 7.827 -3.181 1.00 97.62 74 ALA A O 1
ATOM 566 N N . LYS A 1 75 ? 9.562 8.059 -5.416 1.00 97.31 75 LYS A N 1
ATOM 567 C CA . LYS A 1 75 ? 8.095 8.057 -5.519 1.00 97.31 75 LYS A CA 1
ATOM 568 C C . LYS A 1 75 ? 7.510 6.671 -5.277 1.00 97.31 75 LYS A C 1
ATOM 570 O O . LYS A 1 75 ? 6.541 6.561 -4.535 1.00 97.31 75 LYS A O 1
ATOM 575 N N . ALA A 1 76 ? 8.153 5.624 -5.788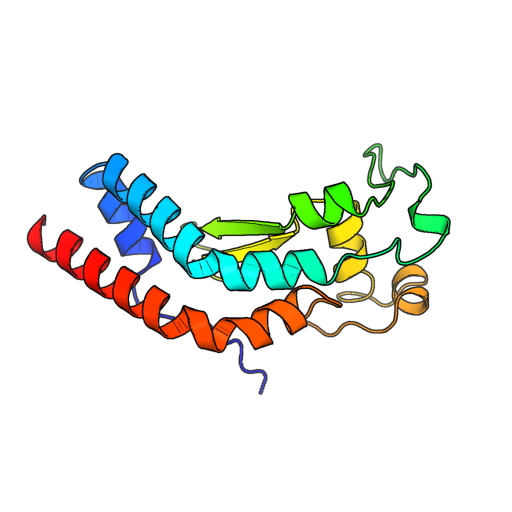 1.00 97.62 76 ALA A N 1
ATOM 576 C CA . ALA A 1 76 ? 7.757 4.242 -5.537 1.00 97.62 76 ALA A CA 1
ATOM 577 C C . ALA A 1 76 ? 7.730 3.924 -4.034 1.00 97.62 76 ALA A C 1
ATOM 579 O O . ALA A 1 76 ? 6.724 3.432 -3.522 1.00 97.62 76 ALA A O 1
ATOM 580 N N . LYS A 1 77 ? 8.793 4.291 -3.304 1.00 97.94 77 LYS A N 1
ATOM 581 C CA . LYS A 1 77 ? 8.877 4.132 -1.844 1.00 97.94 77 LYS A CA 1
ATOM 582 C C . LYS A 1 77 ? 7.863 5.004 -1.106 1.00 97.94 77 LYS A C 1
ATOM 584 O O . LYS A 1 77 ? 7.138 4.527 -0.236 1.00 97.94 77 LYS A O 1
ATOM 589 N N . SER A 1 78 ? 7.795 6.294 -1.424 1.00 97.19 78 SER A N 1
ATOM 590 C CA . SER A 1 78 ? 6.892 7.213 -0.716 1.00 97.19 78 SER A CA 1
ATOM 591 C C . SER A 1 78 ? 5.411 6.961 -1.019 1.00 97.19 78 SER A C 1
ATOM 593 O O . SER A 1 78 ? 4.564 7.317 -0.200 1.00 97.19 78 SER A O 1
ATOM 595 N N . GLY A 1 79 ? 5.091 6.309 -2.137 1.00 96.56 79 GLY A N 1
ATOM 596 C CA . GLY A 1 79 ? 3.737 5.924 -2.514 1.00 96.56 79 GLY A CA 1
ATOM 597 C C . GLY A 1 79 ? 3.194 4.691 -1.783 1.00 96.56 79 GLY A C 1
ATOM 598 O O . GLY A 1 79 ? 1.978 4.500 -1.783 1.00 96.56 79 GLY A O 1
ATOM 599 N N . VAL A 1 80 ? 4.034 3.901 -1.102 1.00 97.06 80 VAL A N 1
ATOM 600 C CA . VAL A 1 80 ? 3.571 2.802 -0.237 1.00 97.06 80 VAL A CA 1
ATOM 601 C C . VAL A 1 80 ? 2.924 3.372 1.022 1.00 97.06 80 VAL A C 1
ATOM 603 O O . VAL A 1 80 ? 3.587 4.017 1.844 1.00 97.06 80 VAL A O 1
ATOM 606 N N . LYS A 1 81 ? 1.624 3.126 1.189 1.00 94.88 81 LYS A N 1
ATOM 607 C CA . LYS A 1 81 ? 0.829 3.663 2.299 1.00 94.88 81 LYS A CA 1
ATOM 608 C C . LYS A 1 81 ? -0.124 2.617 2.860 1.00 94.88 81 LYS A C 1
ATOM 610 O O . LYS A 1 81 ? -0.651 1.790 2.118 1.00 94.88 81 LYS A O 1
ATOM 615 N N . LEU A 1 82 ? -0.397 2.716 4.161 1.00 93.75 82 LEU A N 1
ATOM 616 C CA . LEU A 1 82 ? -1.570 2.079 4.746 1.00 93.75 82 LEU A CA 1
ATOM 617 C C . LEU A 1 82 ? -2.819 2.866 4.340 1.00 93.75 82 LEU A C 1
ATOM 619 O O . LEU A 1 82 ? -2.856 4.096 4.424 1.00 93.75 82 LEU A O 1
ATOM 623 N N . ARG A 1 83 ? -3.857 2.145 3.940 1.00 92.06 83 ARG A N 1
ATOM 624 C CA . ARG A 1 83 ? -5.194 2.660 3.690 1.00 92.06 83 ARG A CA 1
ATOM 625 C C . ARG A 1 83 ? -6.191 1.899 4.541 1.00 92.06 83 ARG A C 1
ATOM 627 O O . ARG A 1 83 ? -6.218 0.674 4.530 1.00 92.06 83 ARG A O 1
ATOM 634 N N . ILE A 1 84 ? -7.058 2.654 5.204 1.00 91.00 84 ILE A N 1
ATOM 635 C CA . ILE A 1 84 ? -8.233 2.122 5.882 1.00 91.00 84 ILE A CA 1
ATOM 636 C C . ILE A 1 84 ? -9.463 2.502 5.058 1.00 91.00 84 ILE A C 1
ATOM 638 O O . ILE A 1 84 ? -9.746 3.687 4.872 1.00 91.00 84 ILE A O 1
ATOM 642 N N . ASP A 1 85 ? -10.158 1.503 4.520 1.00 88.31 85 ASP A N 1
ATOM 643 C CA . ASP A 1 85 ? -11.313 1.668 3.643 1.00 88.31 85 ASP A CA 1
ATOM 644 C C . ASP A 1 85 ? -12.591 1.154 4.313 1.00 88.31 85 ASP A C 1
ATOM 646 O O . ASP A 1 85 ? -12.865 -0.044 4.373 1.00 88.31 85 ASP A O 1
ATOM 650 N N . THR A 1 86 ? -13.388 2.089 4.828 1.00 87.06 86 THR A N 1
ATOM 651 C CA . THR A 1 86 ? -14.658 1.789 5.504 1.00 87.06 86 THR A CA 1
ATOM 652 C C . THR A 1 86 ? -15.879 1.943 4.600 1.00 87.06 86 THR A C 1
ATOM 654 O O . THR A 1 86 ? -17.013 1.954 5.082 1.00 87.06 86 THR A O 1
ATOM 657 N N . ARG A 1 87 ? -15.683 2.061 3.278 1.00 85.06 87 ARG A N 1
ATOM 658 C CA . ARG A 1 87 ? -16.795 2.156 2.322 1.00 85.06 87 ARG A CA 1
ATOM 659 C C . ARG A 1 87 ? -17.570 0.838 2.267 1.00 85.06 87 ARG A C 1
ATOM 661 O O . ARG A 1 87 ? -16.988 -0.244 2.370 1.00 85.06 87 ARG A O 1
ATOM 668 N N . ARG A 1 88 ? -18.883 0.929 2.014 1.00 78.62 88 ARG A N 1
ATOM 669 C CA . ARG A 1 88 ? -19.791 -0.233 1.941 1.00 78.62 88 ARG A CA 1
ATOM 670 C C . ARG A 1 88 ? -19.259 -1.321 0.998 1.00 78.62 88 ARG A C 1
ATOM 672 O O . ARG A 1 88 ? -19.122 -2.467 1.404 1.00 78.62 88 ARG A O 1
ATOM 679 N N . ASN A 1 89 ? -18.823 -0.924 -0.199 1.00 81.12 89 ASN A N 1
ATOM 680 C CA . ASN A 1 89 ? -18.364 -1.835 -1.257 1.00 81.12 89 ASN A CA 1
ATOM 681 C C . ASN A 1 89 ? -16.843 -2.099 -1.230 1.00 81.12 89 ASN A C 1
ATOM 683 O O . ASN A 1 89 ? -16.265 -2.501 -2.238 1.00 81.12 89 ASN A O 1
ATOM 687 N N . ALA A 1 90 ? -16.157 -1.806 -0.120 1.00 78.75 90 ALA A N 1
ATOM 688 C CA . ALA A 1 90 ? -14.720 -2.048 -0.014 1.00 78.75 90 ALA A CA 1
ATOM 689 C C . ALA A 1 90 ? -14.411 -3.554 0.051 1.00 78.75 90 ALA A C 1
ATOM 691 O O . ALA A 1 90 ? -14.976 -4.261 0.885 1.00 78.75 90 ALA A O 1
ATOM 692 N N . VAL A 1 91 ? -13.474 -4.014 -0.785 1.00 72.19 91 VAL A N 1
ATOM 693 C CA . VAL A 1 91 ? -13.014 -5.418 -0.854 1.00 72.19 91 VAL A CA 1
ATOM 694 C C . VAL A 1 91 ? -12.205 -5.825 0.388 1.00 72.19 91 VAL A C 1
ATOM 696 O O . VAL A 1 91 ? -12.192 -6.988 0.763 1.00 72.19 91 VAL A O 1
ATOM 699 N N . GLY A 1 92 ? -11.557 -4.869 1.059 1.00 78.62 92 GLY A N 1
ATOM 700 C CA . GLY A 1 92 ? -10.834 -5.078 2.314 1.00 78.62 92 GLY A CA 1
ATOM 701 C C . GLY A 1 92 ? -10.802 -3.796 3.144 1.00 78.62 92 GLY A C 1
ATOM 702 O O . GLY A 1 92 ? -10.935 -2.706 2.589 1.00 78.62 92 GLY A O 1
ATOM 703 N N . VAL A 1 93 ? -10.662 -3.928 4.468 1.00 84.50 93 VAL A N 1
ATOM 704 C CA . VAL A 1 93 ? -10.734 -2.789 5.406 1.00 84.50 93 VAL A CA 1
ATOM 705 C C . VAL A 1 93 ? -9.376 -2.142 5.625 1.00 84.50 93 VAL A C 1
ATOM 707 O O . VAL A 1 93 ? -9.280 -0.923 5.597 1.00 84.50 93 VAL A O 1
ATOM 710 N N . ILE A 1 94 ? -8.330 -2.942 5.826 1.00 88.50 94 ILE A N 1
ATOM 711 C CA . ILE A 1 94 ? -6.961 -2.475 6.063 1.00 88.50 94 ILE A CA 1
ATOM 712 C C . ILE A 1 94 ? -6.103 -2.977 4.907 1.00 88.50 94 ILE A C 1
ATOM 714 O O . ILE A 1 94 ? 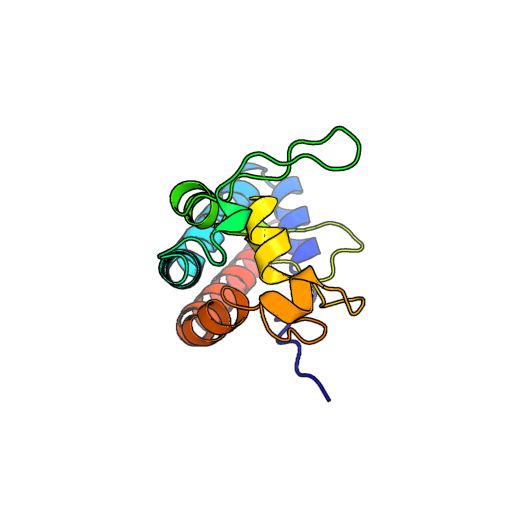-6.012 -4.178 4.660 1.00 88.50 94 ILE A O 1
ATOM 718 N N . LEU A 1 95 ? -5.521 -2.048 4.160 1.00 90.75 95 LEU A N 1
ATOM 719 C CA . LEU A 1 95 ? -4.825 -2.303 2.905 1.00 90.75 95 LEU A CA 1
ATOM 720 C C . LEU A 1 95 ? -3.451 -1.640 2.952 1.00 90.75 95 LEU A C 1
ATOM 722 O O . LEU A 1 95 ? -3.325 -0.514 3.425 1.00 90.75 95 LEU A O 1
ATOM 726 N N . ILE A 1 96 ? -2.438 -2.292 2.393 1.00 92.75 96 ILE A N 1
ATOM 727 C CA . ILE A 1 96 ? -1.206 -1.614 1.983 1.00 92.75 96 ILE A CA 1
ATOM 728 C C . ILE A 1 96 ? -1.319 -1.399 0.477 1.00 92.75 96 ILE A C 1
ATOM 730 O O . ILE A 1 96 ? -1.470 -2.358 -0.279 1.00 92.75 96 ILE A O 1
ATOM 734 N N . GLU A 1 97 ? -1.298 -0.142 0.044 1.00 93.25 97 GLU A N 1
ATOM 735 C CA . GLU A 1 97 ? -1.477 0.227 -1.359 1.00 93.25 97 GLU A CA 1
ATOM 736 C C . GLU A 1 97 ? -0.301 1.045 -1.895 1.00 93.25 97 GLU A C 1
ATOM 738 O O . GLU A 1 97 ? 0.437 1.687 -1.145 1.00 93.25 97 GLU A O 1
ATOM 743 N N . GLN A 1 98 ? -0.167 1.035 -3.220 1.00 96.31 98 GLN A N 1
ATOM 744 C CA . GLN A 1 98 ? 0.748 1.890 -3.963 1.00 96.31 98 GLN A CA 1
ATOM 745 C C . GLN A 1 98 ? -0.030 3.082 -4.536 1.00 96.31 98 GLN A C 1
ATOM 747 O O . GLN A 1 98 ? -0.903 2.906 -5.388 1.00 96.31 98 GLN A O 1
ATOM 752 N N . LYS A 1 99 ? 0.273 4.292 -4.057 1.00 96.12 99 LYS A N 1
ATOM 753 C CA . LYS A 1 99 ? -0.344 5.549 -4.509 1.00 96.12 99 LYS A CA 1
ATOM 754 C C . LYS A 1 99 ? 0.324 6.150 -5.742 1.00 96.12 99 LYS A C 1
ATOM 756 O O . LYS A 1 99 ? -0.329 6.927 -6.437 1.00 96.12 99 LYS A O 1
ATOM 761 N N . ASP A 1 100 ? 1.591 5.835 -6.003 1.00 96.31 100 ASP A N 1
ATOM 762 C CA . ASP A 1 100 ? 2.291 6.370 -7.169 1.00 96.31 100 ASP A CA 1
ATOM 763 C C . ASP A 1 100 ? 1.773 5.711 -8.464 1.00 96.31 100 ASP A C 1
ATOM 765 O O . ASP A 1 100 ? 1.810 4.481 -8.578 1.00 96.31 100 ASP A O 1
ATOM 769 N N . PRO A 1 101 ? 1.288 6.485 -9.457 1.00 95.12 101 PRO A N 1
ATOM 770 C CA . PRO A 1 101 ? 0.737 5.927 -10.689 1.00 95.12 101 PRO A CA 1
ATOM 771 C C . PRO A 1 101 ? 1.738 5.104 -11.505 1.00 95.12 101 PRO A C 1
ATOM 773 O O . PRO A 1 101 ? 1.362 4.048 -12.017 1.00 95.12 101 PRO A O 1
ATOM 776 N N . ALA A 1 102 ? 2.992 5.554 -11.627 1.00 95.81 102 ALA A N 1
ATOM 777 C CA . ALA A 1 102 ? 4.010 4.852 -12.404 1.00 95.81 102 ALA A CA 1
ATOM 778 C C . ALA A 1 102 ? 4.321 3.492 -11.771 1.00 95.81 102 ALA A C 1
ATOM 780 O O . ALA A 1 102 ? 4.362 2.469 -12.461 1.00 95.81 102 ALA A O 1
ATOM 781 N N . THR A 1 103 ? 4.479 3.460 -10.445 1.00 96.88 103 THR A N 1
ATOM 782 C CA . THR A 1 103 ? 4.706 2.218 -9.702 1.00 96.88 103 THR A CA 1
ATOM 783 C C . THR A 1 103 ? 3.472 1.319 -9.686 1.00 96.88 103 THR A C 1
ATOM 785 O O . THR A 1 103 ? 3.606 0.110 -9.842 1.00 96.88 103 THR A O 1
ATOM 788 N N . ALA A 1 104 ? 2.258 1.862 -9.583 1.00 95.56 104 ALA A N 1
ATOM 789 C CA . ALA A 1 104 ? 1.037 1.060 -9.679 1.00 95.56 104 ALA A CA 1
ATOM 790 C C . ALA A 1 104 ? 0.896 0.388 -11.058 1.00 95.56 104 ALA A C 1
ATOM 792 O O . ALA A 1 104 ? 0.497 -0.777 -11.147 1.00 95.56 104 ALA A O 1
ATOM 793 N N . ILE A 1 105 ? 1.266 1.089 -12.137 1.00 94.38 105 ILE A N 1
ATOM 794 C CA . ILE A 1 105 ? 1.317 0.520 -13.491 1.00 94.38 105 ILE A CA 1
ATOM 795 C C . ILE A 1 105 ? 2.385 -0.569 -13.563 1.00 94.38 105 ILE A C 1
ATOM 797 O O . ILE A 1 105 ? 2.086 -1.665 -14.029 1.00 94.38 105 ILE A O 1
ATOM 801 N N . PHE A 1 106 ? 3.591 -0.312 -13.052 1.00 95.31 106 PHE A N 1
ATOM 802 C CA . PHE A 1 106 ? 4.634 -1.334 -12.941 1.00 95.31 106 PHE A CA 1
ATOM 803 C C . PHE A 1 106 ? 4.125 -2.597 -12.232 1.00 95.31 106 PHE A C 1
ATOM 805 O O . PHE A 1 106 ? 4.302 -3.697 -12.738 1.00 95.31 106 PHE A O 1
ATOM 812 N N . GLU A 1 107 ? 3.446 -2.460 -11.096 1.00 95.81 107 GLU A N 1
ATOM 813 C CA . GLU A 1 107 ? 2.993 -3.591 -10.280 1.00 95.81 107 GLU A CA 1
ATOM 814 C C . GLU A 1 107 ? 1.901 -4.435 -10.950 1.00 95.81 107 GLU A C 1
ATOM 816 O O . GLU A 1 107 ? 1.719 -5.600 -10.594 1.00 95.81 107 GLU A O 1
ATOM 821 N N . THR A 1 108 ? 1.154 -3.862 -11.902 1.00 95.25 108 THR A N 1
ATOM 822 C CA . THR A 1 108 ? -0.118 -4.440 -12.373 1.00 95.25 108 THR A CA 1
ATOM 823 C C . THR A 1 108 ? -0.280 -4.526 -13.891 1.00 95.25 108 THR A C 1
ATOM 825 O O . THR A 1 108 ? -1.221 -5.169 -14.358 1.00 95.25 108 THR A O 1
ATOM 828 N N . ALA A 1 109 ? 0.615 -3.937 -14.691 1.00 94.31 109 ALA A N 1
ATOM 829 C CA . ALA A 1 109 ? 0.552 -4.011 -16.152 1.00 94.31 109 ALA A CA 1
ATOM 830 C C . ALA A 1 109 ? 0.505 -5.473 -16.613 1.00 94.31 109 ALA A C 1
ATOM 832 O O . ALA A 1 109 ? 1.302 -6.283 -16.155 1.00 94.31 109 ALA A O 1
ATOM 833 N N . GLY A 1 110 ? -0.431 -5.829 -17.493 1.00 92.44 110 GLY A N 1
ATOM 834 C CA . GLY A 1 110 ? -0.582 -7.216 -17.959 1.00 92.44 110 GLY A CA 1
ATOM 835 C C . GLY A 1 110 ? -1.480 -8.096 -17.085 1.00 92.44 110 GLY A C 1
ATOM 836 O O . GLY A 1 110 ? -1.831 -9.186 -17.513 1.00 92.44 110 GLY A O 1
ATOM 837 N N . ARG A 1 111 ? -1.897 -7.626 -15.898 1.00 93.62 111 ARG A N 1
ATOM 838 C CA . ARG A 1 111 ? -2.685 -8.427 -14.943 1.00 93.62 111 ARG A CA 1
ATOM 839 C C . ARG A 1 111 ? -4.098 -8.752 -15.414 1.00 93.62 111 ARG A C 1
ATOM 841 O O . ARG A 1 111 ? -4.586 -9.843 -15.161 1.00 93.62 111 ARG A O 1
ATOM 848 N N . ALA A 1 112 ? -4.777 -7.772 -16.010 1.00 91.25 112 ALA A N 1
ATOM 849 C CA . ALA A 1 112 ? -6.148 -7.940 -16.492 1.00 91.25 112 ALA A CA 1
ATOM 850 C C . ALA A 1 112 ? -6.185 -8.432 -17.945 1.00 91.25 112 ALA A C 1
ATOM 852 O O . ALA A 1 112 ? -6.991 -9.285 -18.277 1.00 91.25 112 ALA A O 1
ATOM 853 N N . ASN A 1 113 ? -5.300 -7.895 -18.792 1.00 89.88 113 ASN A N 1
ATOM 854 C CA . ASN A 1 113 ? -5.219 -8.208 -20.217 1.00 89.88 113 ASN A CA 1
ATOM 855 C C . ASN A 1 113 ? -3.752 -8.261 -20.650 1.00 89.88 113 ASN A C 1
ATOM 857 O O . ASN A 1 113 ? -2.971 -7.378 -20.267 1.00 89.88 113 ASN A O 1
ATOM 861 N N . ALA A 1 114 ? -3.398 -9.238 -21.487 1.00 88.75 114 ALA A N 1
ATOM 862 C CA . ALA A 1 114 ? -2.069 -9.338 -22.082 1.00 88.75 114 ALA A CA 1
ATOM 863 C C . ALA A 1 114 ? -1.742 -8.077 -22.899 1.00 88.75 114 ALA A C 1
ATOM 865 O O . ALA A 1 114 ? -2.579 -7.554 -23.633 1.00 88.75 114 ALA A O 1
ATOM 866 N N . ASN A 1 115 ? -0.526 -7.552 -22.749 1.00 90.69 115 ASN A N 1
ATOM 867 C CA . ASN A 1 115 ? -0.063 -6.378 -23.486 1.00 90.69 115 ASN A CA 1
ATOM 868 C C . ASN A 1 115 ? 1.469 -6.328 -23.526 1.00 90.69 115 ASN A C 1
ATOM 870 O O . ASN A 1 115 ? 2.142 -6.947 -22.701 1.00 90.69 115 ASN A O 1
ATOM 874 N N . LYS A 1 116 ? 2.019 -5.546 -24.464 1.00 91.69 116 LYS A N 1
ATOM 875 C CA . LYS A 1 116 ? 3.470 -5.445 -24.685 1.00 91.69 116 LYS A CA 1
ATOM 876 C C . LYS A 1 116 ? 4.233 -5.040 -23.419 1.00 91.69 116 LYS A C 1
ATOM 878 O O . LYS A 1 116 ? 5.247 -5.653 -23.114 1.00 91.69 116 LYS A O 1
ATOM 883 N N . LEU A 1 117 ? 3.731 -4.060 -22.663 1.00 91.00 117 LEU A N 1
ATOM 884 C CA . LEU A 1 117 ? 4.383 -3.599 -21.432 1.00 91.00 117 LEU A CA 1
ATOM 885 C C . LEU A 1 117 ? 4.428 -4.701 -20.363 1.00 91.00 117 LEU A C 1
ATOM 887 O O . LEU A 1 117 ? 5.470 -4.932 -19.762 1.00 91.00 117 LEU A O 1
ATOM 891 N N . GLY A 1 118 ? 3.319 -5.410 -20.154 1.00 92.19 118 GLY A N 1
ATOM 892 C CA . GLY A 1 118 ? 3.242 -6.546 -19.238 1.00 92.19 118 GLY A CA 1
ATOM 893 C C . GLY A 1 118 ? 4.199 -7.671 -19.627 1.00 92.19 118 GLY A C 1
ATOM 894 O O . GLY A 1 118 ? 4.866 -8.211 -18.753 1.00 92.19 118 GLY A O 1
ATOM 895 N N . ASN A 1 119 ? 4.331 -7.962 -20.925 1.00 92.19 119 ASN A N 1
ATOM 896 C CA . ASN A 1 119 ? 5.259 -8.980 -21.427 1.00 92.19 119 ASN A CA 1
ATOM 897 C C . ASN A 1 119 ? 6.724 -8.611 -21.144 1.00 92.19 119 ASN A C 1
ATOM 899 O O . ASN A 1 119 ? 7.501 -9.475 -20.756 1.00 92.19 119 ASN A O 1
ATOM 903 N N . GLN A 1 120 ? 7.087 -7.332 -21.280 1.00 93.38 120 GLN A N 1
ATOM 904 C CA . GLN A 1 120 ? 8.437 -6.839 -20.967 1.00 93.38 120 GLN A CA 1
ATOM 905 C C . GLN A 1 120 ? 8.729 -6.820 -19.458 1.00 93.38 120 GLN A C 1
ATOM 907 O O . GLN A 1 120 ? 9.868 -6.992 -19.042 1.00 93.38 120 GLN A O 1
ATOM 912 N N . LEU A 1 121 ? 7.701 -6.624 -18.628 1.00 93.00 121 LEU A N 1
ATOM 913 C CA . LEU A 1 121 ? 7.809 -6.583 -17.164 1.00 93.00 121 LEU A CA 1
ATOM 914 C C . LEU A 1 121 ? 7.655 -7.956 -16.484 1.00 93.00 121 LEU A C 1
ATOM 916 O O . LEU A 1 121 ? 7.698 -8.034 -15.255 1.00 93.00 121 LEU A O 1
ATOM 920 N N . GLY A 1 122 ? 7.408 -9.022 -17.247 1.00 89.94 122 GLY A N 1
ATOM 921 C CA . GLY A 1 122 ? 7.108 -10.357 -16.726 1.00 89.94 122 GLY A CA 1
ATOM 922 C C . GLY A 1 122 ? 5.661 -10.535 -16.245 1.00 89.94 122 GLY A C 1
ATOM 923 O O . GLY A 1 122 ? 4.927 -9.574 -16.015 1.00 89.94 122 GLY A O 1
ATOM 924 N N . PHE A 1 123 ? 5.227 -11.787 -16.099 1.00 87.25 123 PHE A N 1
ATOM 925 C CA . PHE A 1 123 ? 3.839 -12.136 -15.778 1.00 87.25 123 PHE A CA 1
ATOM 926 C C . PHE A 1 123 ? 3.407 -11.703 -14.364 1.00 87.25 123 PHE A C 1
ATOM 928 O O . PHE A 1 123 ? 4.158 -11.823 -13.397 1.00 87.25 123 PHE A O 1
ATOM 935 N N . VAL A 1 124 ? 2.149 -11.268 -14.230 1.00 91.38 124 VAL A N 1
ATOM 936 C CA . VAL A 1 124 ? 1.485 -11.022 -12.942 1.00 91.38 124 VAL A CA 1
ATOM 937 C C . VAL A 1 124 ? 0.066 -11.594 -12.972 1.00 91.38 124 VAL A C 1
ATOM 939 O O . VAL A 1 124 ? -0.744 -11.242 -13.824 1.00 91.38 124 VAL A O 1
ATOM 942 N N . GLY A 1 125 ? -0.238 -12.484 -12.026 1.00 87.06 125 GLY A N 1
ATOM 943 C CA . GLY A 1 125 ? -1.545 -13.137 -11.934 1.00 87.06 125 GLY A CA 1
ATOM 944 C C . GLY A 1 125 ? -2.642 -12.255 -11.327 1.00 87.06 125 GLY A C 1
ATOM 945 O O . GLY A 1 125 ? -2.374 -11.246 -10.665 1.00 87.06 125 GLY A O 1
ATOM 946 N N . ALA A 1 126 ? -3.896 -12.674 -11.507 1.00 87.12 126 ALA A N 1
ATOM 947 C CA . ALA A 1 126 ? -5.056 -12.029 -10.897 1.00 87.12 126 ALA A CA 1
ATOM 948 C C . ALA A 1 126 ? -4.908 -11.928 -9.367 1.00 87.12 126 ALA A C 1
ATOM 950 O O . ALA A 1 126 ? -4.419 -12.847 -8.710 1.00 87.12 126 ALA A O 1
ATOM 951 N N . GLY A 1 127 ? -5.295 -10.781 -8.802 1.00 84.44 127 GLY A N 1
ATOM 952 C CA . GLY A 1 127 ? -5.191 -10.515 -7.362 1.00 84.44 127 GLY A CA 1
ATOM 953 C C . GLY A 1 127 ? -3.763 -10.350 -6.824 1.00 84.44 127 GLY A C 1
ATOM 954 O O . GLY A 1 127 ? -3.596 -10.149 -5.626 1.00 84.44 127 GLY A O 1
ATOM 955 N N . ARG A 1 128 ? -2.733 -10.404 -7.678 1.00 90.44 128 ARG A N 1
ATOM 956 C CA . ARG A 1 128 ? -1.328 -10.260 -7.279 1.00 90.44 128 ARG A CA 1
ATOM 957 C C . ARG A 1 128 ? -0.722 -8.959 -7.792 1.00 90.44 128 ARG A C 1
ATOM 959 O O . ARG A 1 128 ? -1.283 -8.260 -8.638 1.00 90.44 128 ARG A O 1
ATOM 966 N N . THR A 1 129 ? 0.438 -8.648 -7.246 1.00 93.69 129 THR A N 1
ATOM 967 C CA . THR A 1 129 ? 1.340 -7.570 -7.660 1.00 93.69 129 THR A CA 1
ATOM 968 C C . THR A 1 129 ? 2.737 -8.167 -7.803 1.00 93.69 129 THR A C 1
ATOM 970 O O . THR A 1 129 ? 3.009 -9.207 -7.196 1.00 93.69 129 THR A O 1
ATOM 973 N N . ARG A 1 130 ? 3.619 -7.523 -8.563 1.00 94.06 130 ARG A N 1
ATOM 974 C CA . ARG A 1 130 ? 4.969 -8.028 -8.830 1.00 94.06 130 ARG A CA 1
ATOM 975 C C . ARG A 1 130 ? 5.862 -8.018 -7.589 1.00 94.06 130 ARG A C 1
ATOM 977 O O . ARG A 1 130 ? 6.456 -9.050 -7.295 1.00 94.06 130 ARG A O 1
ATOM 984 N N . LEU A 1 131 ? 5.947 -6.900 -6.861 1.00 94.69 131 LEU A N 1
ATOM 985 C CA . LEU A 1 131 ? 6.891 -6.738 -5.743 1.00 94.69 131 LEU A CA 1
ATOM 986 C C . LEU A 1 131 ? 6.198 -6.531 -4.393 1.00 94.69 131 LEU A C 1
ATOM 988 O O . LEU A 1 131 ? 6.470 -7.278 -3.450 1.00 94.69 131 LEU A O 1
ATOM 992 N N . ILE A 1 132 ? 5.281 -5.562 -4.295 1.00 93.44 132 ILE A N 1
ATOM 993 C CA . ILE A 1 132 ? 4.674 -5.170 -3.010 1.00 93.44 132 ILE A CA 1
ATOM 994 C C . ILE A 1 132 ? 3.968 -6.332 -2.297 1.00 93.44 132 ILE A C 1
ATOM 996 O O . ILE A 1 132 ? 4.210 -6.579 -1.122 1.00 93.44 132 ILE A O 1
ATOM 1000 N N . GLY A 1 133 ? 3.138 -7.088 -3.010 1.00 92.25 133 GLY A N 1
ATOM 1001 C CA . GLY A 1 133 ? 2.387 -8.233 -2.493 1.00 92.25 133 GLY A CA 1
ATOM 1002 C C . GLY A 1 133 ? 3.294 -9.298 -1.879 1.00 92.25 133 GLY A C 1
ATOM 1003 O O . GLY A 1 133 ? 3.165 -9.551 -0.684 1.00 92.25 133 GLY A O 1
ATOM 1004 N N . PRO A 1 134 ? 4.248 -9.884 -2.631 1.00 93.75 134 PRO A N 1
ATOM 1005 C CA . PRO A 1 134 ? 5.212 -10.831 -2.072 1.00 93.75 134 PRO A CA 1
ATOM 1006 C C . PRO A 1 134 ? 5.957 -10.313 -0.833 1.00 93.75 134 PRO A C 1
ATOM 1008 O O . PRO A 1 134 ? 6.141 -11.073 0.118 1.00 93.75 134 PRO A O 1
ATOM 1011 N N . ALA A 1 135 ? 6.357 -9.037 -0.817 1.00 93.75 135 ALA A N 1
ATOM 1012 C CA . ALA A 1 135 ? 7.029 -8.429 0.332 1.00 93.75 135 ALA A CA 1
ATOM 1013 C C . ALA A 1 135 ? 6.108 -8.345 1.559 1.00 93.75 135 ALA A C 1
ATOM 1015 O O . ALA A 1 135 ? 6.468 -8.794 2.650 1.00 93.75 135 ALA A O 1
ATOM 1016 N N . VAL A 1 136 ? 4.886 -7.845 1.367 1.00 91.94 136 VAL A N 1
ATOM 1017 C CA . VAL A 1 136 ? 3.881 -7.721 2.428 1.00 91.94 136 VAL A CA 1
ATOM 1018 C C . VAL A 1 136 ? 3.462 -9.090 2.954 1.00 91.94 136 VAL A C 1
ATOM 1020 O O . VAL A 1 136 ? 3.351 -9.253 4.163 1.00 91.94 136 VAL A O 1
ATOM 1023 N N . TYR A 1 137 ? 3.272 -10.100 2.101 1.00 90.56 137 TYR A N 1
ATOM 1024 C CA . TYR A 1 137 ? 2.869 -11.441 2.545 1.00 90.56 137 TYR A CA 1
ATOM 1025 C C . TYR A 1 137 ? 3.903 -12.094 3.463 1.00 90.56 137 TYR A C 1
ATOM 1027 O O . TYR A 1 137 ? 3.527 -12.776 4.416 1.00 90.56 137 TYR A O 1
ATOM 1035 N N . LYS A 1 138 ? 5.196 -11.856 3.217 1.00 89.50 138 LYS A N 1
ATOM 1036 C CA . LYS A 1 138 ? 6.272 -12.323 4.101 1.00 89.50 138 LYS A CA 1
ATOM 1037 C C . LYS A 1 138 ? 6.233 -11.610 5.455 1.00 89.50 138 LYS A C 1
ATOM 1039 O O . LYS A 1 138 ? 6.325 -12.270 6.484 1.00 89.50 138 LYS A O 1
ATOM 1044 N N . ALA A 1 139 ? 6.043 -10.290 5.452 1.00 89.69 139 ALA A N 1
ATOM 1045 C CA . ALA A 1 139 ? 5.989 -9.476 6.668 1.00 89.69 139 ALA A CA 1
ATOM 1046 C C . ALA A 1 139 ? 4.663 -9.604 7.445 1.00 89.69 139 ALA A C 1
ATOM 1048 O O . ALA A 1 139 ? 4.618 -9.324 8.636 1.00 89.69 139 ALA A O 1
ATOM 1049 N N . ARG A 1 140 ? 3.576 -10.051 6.804 1.00 85.56 140 ARG A N 1
ATOM 1050 C CA . ARG A 1 140 ? 2.236 -10.144 7.410 1.00 85.56 140 ARG A CA 1
ATOM 1051 C C . ARG A 1 140 ? 2.223 -10.976 8.690 1.00 85.56 140 ARG A C 1
ATOM 1053 O O . ARG A 1 140 ? 1.564 -10.595 9.651 1.00 85.56 140 ARG A O 1
ATOM 1060 N N . LYS A 1 141 ? 2.989 -12.070 8.719 1.00 83.69 141 LYS A N 1
ATOM 1061 C CA . LYS A 1 141 ? 3.029 -13.002 9.855 1.00 83.69 141 LYS A CA 1
ATOM 1062 C C . LYS A 1 141 ? 3.432 -12.334 11.172 1.00 83.69 141 LYS A C 1
ATOM 1064 O O . LYS A 1 141 ? 2.972 -12.773 12.217 1.00 83.69 141 LYS A O 1
ATOM 1069 N N . SER A 1 142 ? 4.266 -11.293 11.133 1.00 84.50 142 SER A N 1
ATOM 1070 C CA . SER A 1 142 ? 4.714 -10.603 12.348 1.00 84.50 142 SER A CA 1
ATOM 1071 C C . SER A 1 142 ? 3.752 -9.521 12.838 1.00 84.50 142 SER A C 1
ATOM 1073 O O . SER A 1 142 ? 3.868 -9.103 13.983 1.00 84.50 142 SER A O 1
ATOM 1075 N N . ILE A 1 143 ? 2.806 -9.072 12.005 1.00 90.81 143 ILE A N 1
ATOM 1076 C CA . ILE A 1 143 ? 1.905 -7.951 12.329 1.00 90.81 143 ILE A CA 1
ATOM 1077 C C . ILE A 1 143 ? 0.443 -8.376 12.511 1.00 90.81 143 ILE A C 1
ATOM 1079 O O . ILE A 1 143 ? -0.344 -7.637 13.093 1.00 90.81 143 ILE A O 1
ATOM 1083 N N . GLU A 1 144 ? 0.064 -9.553 12.008 1.00 88.94 144 GLU A N 1
ATOM 1084 C CA . GLU A 1 144 ? -1.324 -10.032 11.972 1.00 88.94 144 GLU A CA 1
ATOM 1085 C C . GLU A 1 144 ? -1.940 -10.149 13.371 1.00 88.94 144 GLU A C 1
ATOM 1087 O O . GLU A 1 144 ? -3.015 -9.601 13.605 1.00 88.94 144 GLU A O 1
ATOM 1092 N N . LYS A 1 145 ? -1.215 -10.752 14.319 1.00 91.06 145 LYS A N 1
ATOM 1093 C CA . LYS A 1 145 ? -1.679 -10.926 15.703 1.00 91.06 145 LYS A CA 1
ATOM 1094 C C . LYS A 1 145 ? -1.889 -9.595 16.433 1.00 91.06 145 LYS A C 1
ATOM 1096 O O . LYS A 1 145 ? -2.888 -9.420 17.124 1.00 91.06 145 LYS A O 1
ATOM 1101 N N . GLU A 1 146 ? -0.963 -8.651 16.271 1.00 92.81 146 GLU A N 1
ATOM 1102 C CA . GLU A 1 146 ? -1.073 -7.325 16.894 1.00 92.81 146 GLU A CA 1
ATOM 1103 C C . GLU A 1 146 ? -2.223 -6.516 16.283 1.00 92.81 146 GLU A C 1
ATOM 1105 O O . GLU A 1 146 ? -2.969 -5.847 16.997 1.00 92.81 146 GLU A O 1
ATOM 1110 N N . MET A 1 147 ? -2.426 -6.626 14.966 1.00 92.06 147 MET A N 1
ATOM 1111 C CA . MET A 1 147 ? -3.547 -5.979 14.285 1.00 92.06 147 MET A CA 1
ATOM 1112 C C . MET A 1 147 ? -4.894 -6.546 14.754 1.00 92.06 147 MET A C 1
ATOM 1114 O O . MET A 1 147 ? -5.826 -5.785 15.009 1.00 92.06 147 MET A O 1
ATOM 1118 N N . GLU A 1 148 ? -5.002 -7.870 14.889 1.00 90.88 148 GLU A N 1
ATOM 1119 C CA . GLU A 1 148 ? -6.196 -8.538 15.414 1.00 90.88 148 GLU A CA 1
ATOM 1120 C C . GLU A 1 148 ? -6.504 -8.087 16.844 1.00 90.88 148 GLU A C 1
ATOM 1122 O O . GLU A 1 148 ? -7.629 -7.671 17.131 1.00 90.88 148 GLU A O 1
ATOM 1127 N N . LYS A 1 149 ? -5.493 -8.082 17.718 1.00 92.62 149 LYS A N 1
ATOM 1128 C CA . LYS A 1 149 ? -5.628 -7.616 19.100 1.00 92.62 149 LYS A CA 1
ATOM 1129 C C . LYS A 1 149 ? -6.147 -6.177 19.167 1.00 92.62 149 LYS A C 1
ATOM 1131 O O . LYS A 1 149 ? -7.138 -5.926 19.851 1.00 92.62 149 LYS A O 1
ATOM 1136 N N . MET A 1 150 ? -5.546 -5.261 18.407 1.00 93.38 150 MET A N 1
ATOM 1137 C CA . MET A 1 150 ? -5.976 -3.859 18.338 1.00 93.38 150 MET A CA 1
ATOM 1138 C C . MET A 1 150 ? -7.445 -3.736 17.895 1.00 93.38 150 MET A C 1
ATOM 1140 O O . MET A 1 150 ? -8.211 -2.955 18.464 1.00 93.38 150 MET A O 1
ATOM 1144 N N . ILE A 1 151 ? -7.874 -4.515 16.896 1.00 91.06 151 ILE A N 1
ATOM 1145 C CA . ILE A 1 151 ? -9.266 -4.500 16.419 1.00 91.06 151 ILE A CA 1
ATOM 1146 C C . ILE A 1 151 ? -10.227 -5.001 17.507 1.00 91.06 151 ILE A C 1
ATOM 1148 O O . ILE A 1 151 ? -11.275 -4.386 17.715 1.00 91.06 151 ILE A O 1
ATOM 1152 N N . LEU A 1 152 ? -9.879 -6.074 18.222 1.00 90.44 152 LEU A N 1
ATOM 1153 C CA . LEU A 1 152 ? -10.701 -6.618 19.309 1.00 90.44 152 LEU A CA 1
ATOM 1154 C C . LEU A 1 152 ? -10.827 -5.641 20.485 1.00 90.44 152 LEU A C 1
ATOM 1156 O O . LEU A 1 152 ? -11.925 -5.443 21.010 1.00 90.44 152 LEU A O 1
ATOM 1160 N N . GLU A 1 153 ? -9.731 -4.991 20.875 1.00 90.94 153 GLU A N 1
ATOM 1161 C CA . GLU A 1 153 ? -9.736 -3.943 21.902 1.00 90.94 153 GLU A CA 1
ATOM 1162 C C . GLU A 1 153 ? -10.647 -2.784 21.494 1.00 90.94 153 GLU A C 1
ATOM 1164 O O . GLU A 1 153 ? -11.514 -2.363 22.263 1.00 90.94 153 GLU A O 1
ATOM 1169 N N . THR A 1 154 ? -10.534 -2.345 2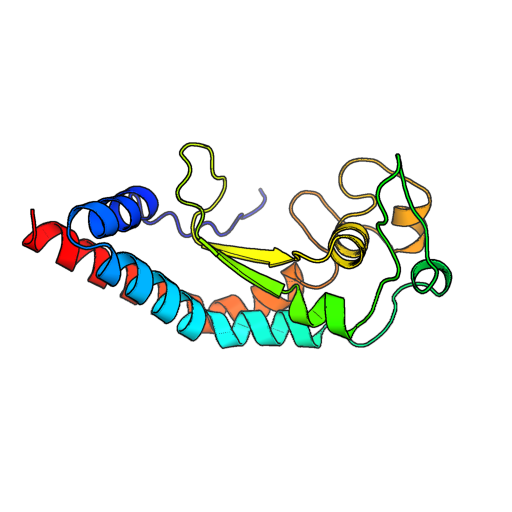0.242 1.00 89.00 154 THR A N 1
ATOM 1170 C CA . THR A 1 154 ? -11.382 -1.292 19.676 1.00 89.00 154 THR A CA 1
ATOM 1171 C C . THR A 1 154 ? -12.864 -1.683 19.695 1.00 89.00 154 THR A C 1
ATOM 1173 O O . THR A 1 154 ? -13.718 -0.879 20.071 1.00 89.00 154 THR A O 1
ATOM 1176 N N . ALA A 1 155 ? -13.194 -2.925 19.334 1.00 87.75 155 ALA A N 1
ATOM 1177 C CA . ALA A 1 155 ? -14.568 -3.424 19.371 1.00 87.75 155 ALA A CA 1
ATOM 1178 C C . ALA A 1 155 ? -15.143 -3.440 20.798 1.00 87.75 155 ALA A C 1
ATOM 1180 O O . ALA A 1 155 ? -16.317 -3.121 20.996 1.00 87.75 155 ALA A O 1
ATOM 1181 N N . ASN A 1 156 ? -14.321 -3.761 21.800 1.00 87.50 156 ASN A N 1
ATOM 1182 C CA . ASN A 1 156 ? -14.728 -3.720 23.203 1.00 87.50 156 ASN A CA 1
ATOM 1183 C C . ASN A 1 156 ? -14.973 -2.290 23.703 1.00 87.50 156 ASN A C 1
ATOM 1185 O O . ASN A 1 156 ? -15.926 -2.081 24.452 1.00 87.50 156 ASN A O 1
ATOM 1189 N N . VAL A 1 157 ? -14.159 -1.314 23.280 1.00 86.19 157 VAL A N 1
ATOM 1190 C CA . VAL A 1 157 ? -14.394 0.111 23.580 1.00 86.19 157 VAL A CA 1
ATOM 1191 C C . VAL A 1 157 ? -15.746 0.545 23.026 1.00 86.19 157 VAL A C 1
ATOM 1193 O O . VAL A 1 157 ? -16.573 1.048 23.779 1.00 86.19 157 VAL A O 1
ATOM 1196 N N . VAL A 1 158 ? -16.017 0.258 21.748 1.00 85.62 158 VAL A N 1
ATOM 1197 C CA . VAL A 1 158 ? -17.312 0.580 21.128 1.00 85.62 158 VAL A CA 1
ATOM 1198 C C . VAL A 1 158 ? -18.468 -0.050 21.906 1.00 85.62 158 VAL A C 1
ATOM 1200 O O . VAL A 1 158 ? -19.429 0.645 22.204 1.00 85.62 158 VAL A O 1
ATOM 1203 N N . ARG A 1 159 ? -18.367 -1.327 22.302 1.00 83.62 159 ARG A N 1
ATOM 1204 C CA . ARG A 1 159 ? -19.430 -2.013 23.060 1.00 83.62 159 ARG A CA 1
ATOM 1205 C C . ARG A 1 159 ? -19.710 -1.381 24.428 1.00 83.62 159 ARG A C 1
ATOM 1207 O O . ARG A 1 159 ? -20.836 -1.454 24.888 1.00 83.62 159 ARG A O 1
ATOM 1214 N N . ARG A 1 160 ? -18.699 -0.824 25.101 1.00 85.44 160 ARG A N 1
ATOM 1215 C CA . ARG A 1 160 ? -18.857 -0.190 26.425 1.00 85.44 160 ARG A CA 1
ATOM 1216 C C . ARG A 1 160 ? -19.383 1.242 26.350 1.00 85.44 160 ARG A C 1
ATOM 1218 O O . ARG A 1 160 ? -19.872 1.750 27.350 1.00 85.44 160 ARG A O 1
ATOM 1225 N N . SER A 1 161 ? -19.206 1.897 25.207 1.00 78.81 161 SER A N 1
ATOM 1226 C CA . SER A 1 161 ? -19.603 3.290 24.975 1.00 78.81 161 SER A CA 1
ATOM 1227 C C . SER A 1 161 ? -20.961 3.433 24.280 1.00 78.81 161 SER A C 1
ATOM 1229 O O . SER A 1 161 ? -21.376 4.559 24.012 1.00 78.81 161 SER A O 1
ATOM 1231 N N . MET A 1 162 ? -21.616 2.314 23.955 1.00 67.06 162 MET A N 1
ATOM 1232 C CA . MET A 1 162 ? -22.992 2.233 23.453 1.00 67.06 162 MET A CA 1
ATOM 1233 C C . MET A 1 162 ? -23.907 1.731 24.563 1.00 67.06 162 MET A C 1
ATOM 1235 O O . MET A 1 162 ? -25.058 2.210 24.598 1.00 67.06 162 MET A O 1
#

Radius of gyration: 18.01 Å; chains: 1; bounding box: 39×36×51 Å

Sequence (162 aa):
MSATATIEIVGVKDTINALKKIDPQLQKDFRAQATAIATPAINAAKDVYNQVPLSGMAYKWSSRGRQLFPFTVAKAKSGVKLRIDTRRNAVGVILIEQKDPATAIFETAGRANANKLGNQLGFVGAGRTRLIGPAVYKARKSIEKEMEKMILETANVVRRSM

Foldseek 3Di:
DDDPPAPCPPCLLVLLVLLVVLPVVSNVVLVVQLQVLCVQLLVLLLVQLDDQQDPVLCDFDDDPPHTQDNDDSVLQSVQFDWDADSDPPDPHGTDGDGRRRSNVCLFCPCAVHHDPSCVSSDDDYHPGTDRSRVSNVVVCVSRVVVNVVSSVVSSVVSVVSD

Secondary structure (DSSP, 8-state):
---------TTHHHHHHHHHHH-HHHHHHHHHHHHHHHHHHHHHHHHT--S-SSGGGGS--EETTEE-----HHHHHHHEEEEE---TT-S-SEEEEE--HHHHHHHHTTSSS--HHHHHT----TT--SSHHHHHHHHHHHHHHHHHHHHHHHHHHHHHH-